Protein AF-A0A386C861-F1 (afdb_monomer)

Radius of gyration: 13.42 Å; Cα contacts (8 Å, |Δi|>4): 20; chains: 1; bounding box: 26×37×23 Å

Mean predicted aligned error: 9.07 Å

Foldseek 3Di:
DLVVLVDDPVLLVVVCVVVVDRDDPVRSNVSSVCCPCVNVVVVPVVVVVPDDD

Structure (m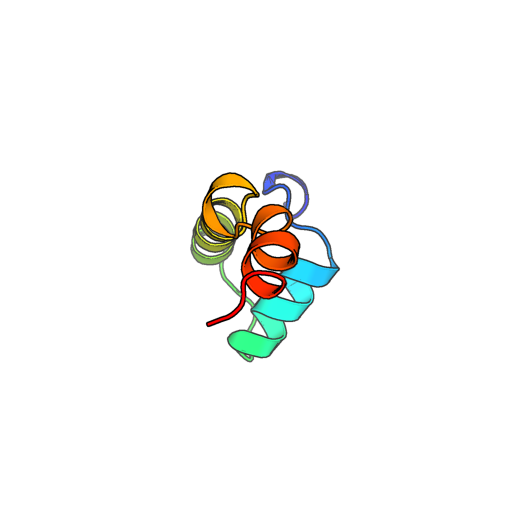mCIF, N/CA/C/O backbone):
data_AF-A0A386C861-F1
#
_entry.id   AF-A0A386C861-F1
#
loop_
_atom_site.group_PDB
_atom_site.id
_atom_site.type_symbol
_atom_site.label_atom_id
_atom_site.label_alt_id
_atom_site.label_comp_id
_atom_site.label_asym_id
_atom_site.label_entity_id
_atom_site.label_seq_id
_atom_site.pdbx_PDB_ins_code
_atom_site.Cartn_x
_atom_site.Cartn_y
_atom_site.Cartn_z
_atom_site.occupancy
_atom_site.B_iso_or_equiv
_atom_site.auth_seq_id
_atom_site.auth_comp_id
_atom_site.auth_asym_id
_atom_site.auth_atom_id
_atom_site.pdbx_PDB_model_num
ATOM 1 N N . MET A 1 1 ? -1.463 11.958 -11.977 1.00 54.69 1 MET A N 1
ATOM 2 C CA . MET A 1 1 ? -2.323 12.071 -10.774 1.00 54.69 1 MET A CA 1
ATOM 3 C C . MET A 1 1 ? -2.556 10.768 -9.987 1.00 54.69 1 MET A C 1
ATOM 5 O O . MET A 1 1 ? -2.839 10.879 -8.808 1.00 54.69 1 MET A O 1
ATOM 9 N N . VAL A 1 2 ? -2.357 9.553 -10.527 1.00 48.19 2 VAL A N 1
ATOM 10 C CA . VAL A 1 2 ? -2.138 8.323 -9.701 1.00 48.19 2 VAL A CA 1
ATOM 11 C C . VAL A 1 2 ? -0.921 7.540 -10.214 1.00 48.19 2 VAL A C 1
ATOM 13 O O . VAL A 1 2 ? -0.067 7.126 -9.437 1.00 48.19 2 VAL A O 1
ATOM 16 N N . ALA A 1 3 ? -0.756 7.485 -11.540 1.00 49.50 3 ALA A N 1
ATOM 17 C CA . ALA A 1 3 ? 0.410 6.894 -12.203 1.00 49.50 3 ALA A CA 1
ATOM 18 C C . ALA A 1 3 ? 1.757 7.577 -11.875 1.00 49.50 3 ALA A C 1
ATOM 20 O O . ALA A 1 3 ? 2.803 6.950 -11.986 1.00 49.50 3 ALA A O 1
ATOM 21 N N . GLU A 1 4 ? 1.746 8.839 -11.432 1.00 51.62 4 GLU A N 1
ATOM 22 C CA . GLU A 1 4 ? 2.968 9.582 -11.066 1.00 51.62 4 GLU A CA 1
ATOM 23 C C . GLU A 1 4 ? 3.589 9.097 -9.749 1.00 51.62 4 GLU A C 1
ATOM 25 O O . GLU A 1 4 ? 4.758 9.356 -9.485 1.00 51.62 4 GLU A O 1
ATOM 30 N N . HIS A 1 5 ? 2.829 8.345 -8.949 1.00 58.19 5 HIS A N 1
ATOM 31 C CA . HIS A 1 5 ? 3.312 7.702 -7.730 1.00 58.19 5 HIS A CA 1
ATOM 32 C C . HIS A 1 5 ? 3.719 6.237 -7.954 1.00 58.19 5 HIS A C 1
ATOM 34 O O . HIS A 1 5 ? 4.007 5.536 -6.989 1.00 58.19 5 HIS A O 1
ATOM 40 N N . GLY A 1 6 ? 3.727 5.742 -9.198 1.00 60.41 6 GLY A N 1
ATOM 41 C CA . GLY A 1 6 ? 4.141 4.368 -9.510 1.00 60.41 6 GLY A CA 1
ATOM 42 C C . GLY A 1 6 ? 3.270 3.273 -8.879 1.00 60.41 6 GLY A C 1
ATOM 43 O O . GLY A 1 6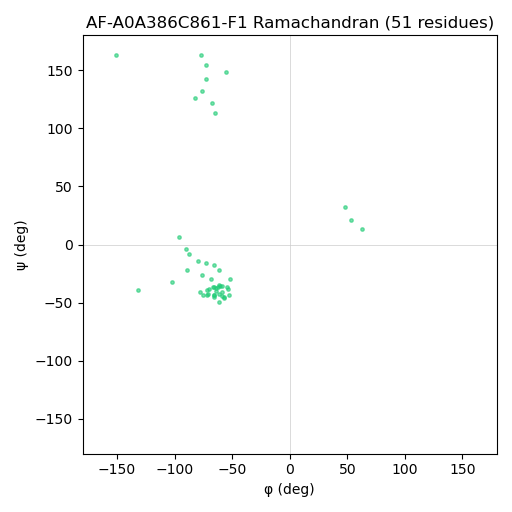 ? 3.669 2.113 -8.871 1.00 60.41 6 GLY A O 1
ATOM 44 N N . LEU A 1 7 ? 2.095 3.628 -8.348 1.00 65.12 7 LEU A N 1
ATOM 45 C CA . LEU A 1 7 ? 1.159 2.690 -7.737 1.00 65.12 7 LEU A CA 1
ATOM 46 C C . LEU A 1 7 ? 0.328 2.019 -8.830 1.00 65.12 7 LEU A C 1
ATOM 48 O O . LEU A 1 7 ? -0.309 2.691 -9.645 1.00 65.12 7 LEU A O 1
ATOM 52 N N . SER A 1 8 ? 0.315 0.689 -8.832 1.00 70.00 8 SER A N 1
ATOM 53 C CA . SER A 1 8 ? -0.593 -0.074 -9.693 1.00 70.00 8 SER A CA 1
ATOM 54 C C . SER A 1 8 ? -2.032 0.022 -9.180 1.00 70.00 8 SER A C 1
ATOM 56 O O . SER A 1 8 ? -2.256 0.167 -7.978 1.00 70.00 8 SER A O 1
ATOM 58 N N . ASP A 1 9 ? -3.025 -0.141 -10.060 1.00 73.12 9 ASP A N 1
ATOM 59 C CA . ASP A 1 9 ? -4.450 -0.096 -9.681 1.00 73.12 9 ASP A CA 1
ATOM 60 C C . ASP A 1 9 ? -4.775 -1.088 -8.545 1.00 73.12 9 ASP A C 1
ATOM 62 O O . ASP A 1 9 ? -5.473 -0.767 -7.588 1.00 73.12 9 ASP A O 1
ATOM 66 N N . ALA A 1 10 ? -4.135 -2.262 -8.560 1.00 74.31 10 ALA A N 1
ATOM 67 C CA . ALA A 1 10 ? -4.231 -3.254 -7.490 1.00 74.31 10 ALA A CA 1
ATOM 68 C C . ALA A 1 10 ? -3.702 -2.757 -6.127 1.00 74.31 10 ALA A C 1
ATOM 70 O O . ALA A 1 10 ? -4.258 -3.101 -5.080 1.00 74.31 10 ALA A O 1
ATOM 71 N N . GLU A 1 11 ? -2.640 -1.948 -6.115 1.00 75.81 11 GLU A N 1
ATOM 72 C CA . GLU A 1 11 ? -2.094 -1.361 -4.887 1.00 75.81 11 GLU A CA 1
ATOM 73 C C . GLU A 1 11 ? -3.030 -0.277 -4.370 1.00 75.81 11 GLU A C 1
ATOM 75 O O . GLU A 1 11 ? -3.381 -0.295 -3.194 1.00 75.81 11 GLU A O 1
ATOM 80 N N . TYR A 1 12 ? -3.542 0.577 -5.257 1.00 78.38 12 TYR A N 1
ATOM 81 C CA . TYR A 1 12 ? -4.550 1.576 -4.911 1.00 78.38 12 TYR A CA 1
ATOM 82 C C . TYR A 1 12 ? -5.822 0.938 -4.330 1.00 78.38 12 TYR A C 1
ATOM 84 O O . TYR A 1 12 ? -6.292 1.352 -3.272 1.00 78.38 12 TYR A O 1
ATOM 92 N N . GLN A 1 13 ? -6.322 -0.144 -4.932 1.00 80.44 13 GLN A N 1
ATOM 93 C CA . GLN A 1 13 ? -7.445 -0.921 -4.396 1.00 80.44 13 GLN A CA 1
ATOM 94 C C . GLN A 1 13 ? -7.140 -1.531 -3.023 1.00 80.44 13 GLN A C 1
ATOM 96 O O . GLN A 1 13 ? -8.024 -1.626 -2.171 1.00 80.44 13 GLN A O 1
ATOM 101 N N . THR A 1 14 ? -5.896 -1.944 -2.774 1.00 82.31 14 THR A N 1
ATOM 102 C CA . THR A 1 14 ? -5.504 -2.478 -1.463 1.00 82.31 14 THR A CA 1
ATOM 103 C C . THR A 1 14 ? -5.439 -1.371 -0.412 1.00 82.31 14 THR A C 1
ATOM 105 O O . THR A 1 14 ? -5.902 -1.577 0.708 1.00 82.31 14 THR A O 1
ATOM 108 N N . ILE A 1 15 ? -4.943 -0.185 -0.778 1.00 81.62 15 ILE A N 1
ATOM 109 C CA . ILE A 1 15 ? -4.951 1.017 0.068 1.00 81.62 15 ILE A CA 1
ATOM 110 C C . ILE A 1 15 ? -6.396 1.404 0.400 1.00 81.62 15 ILE A C 1
ATOM 112 O O . ILE A 1 15 ? -6.733 1.551 1.571 1.00 81.62 15 ILE A O 1
ATOM 116 N N . LEU A 1 16 ? -7.276 1.474 -0.603 1.00 84.50 16 LEU A N 1
ATOM 117 C CA . LEU A 1 16 ? -8.703 1.751 -0.416 1.00 84.50 16 LEU A CA 1
ATOM 118 C C . LEU A 1 16 ? -9.367 0.745 0.528 1.00 84.50 16 LEU A C 1
ATOM 120 O O . LEU A 1 16 ? -10.089 1.144 1.437 1.00 84.50 16 LEU A O 1
ATOM 124 N N . LYS A 1 17 ? -9.097 -0.556 0.360 1.00 84.00 17 LYS A N 1
ATOM 125 C CA . LYS A 1 17 ? -9.616 -1.601 1.258 1.00 84.00 17 LYS A CA 1
ATOM 126 C C . LYS A 1 17 ? -9.077 -1.469 2.681 1.00 84.00 17 LYS A C 1
ATOM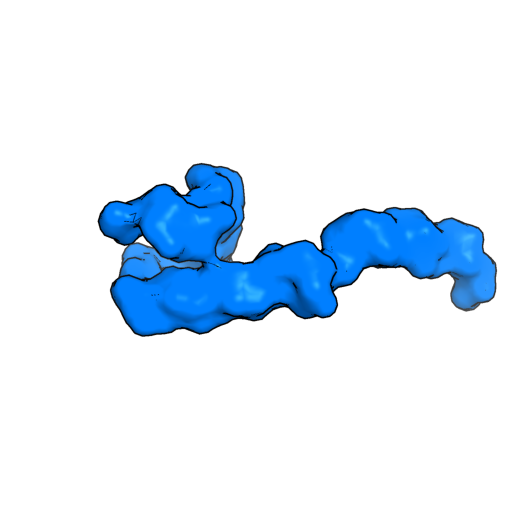 128 O O . LYS A 1 17 ? -9.831 -1.675 3.626 1.00 84.00 17 LYS A O 1
ATOM 133 N N . ALA A 1 18 ? -7.799 -1.129 2.842 1.00 83.81 18 ALA A N 1
ATOM 134 C CA . ALA A 1 18 ? -7.175 -0.968 4.153 1.00 83.81 18 ALA A CA 1
ATOM 135 C C . ALA A 1 18 ? -7.687 0.276 4.898 1.00 83.81 18 ALA A C 1
ATOM 137 O O . ALA A 1 18 ? -7.876 0.228 6.110 1.00 83.81 18 ALA A O 1
ATOM 138 N N . LEU A 1 19 ? -7.927 1.378 4.182 1.00 82.81 19 LEU A N 1
ATOM 139 C CA . LEU A 1 19 ? -8.383 2.643 4.761 1.00 82.81 19 LEU A CA 1
ATOM 140 C C . LEU A 1 19 ? -9.908 2.772 4.844 1.00 82.81 19 LEU A C 1
ATOM 142 O O . LEU A 1 19 ? -10.392 3.567 5.644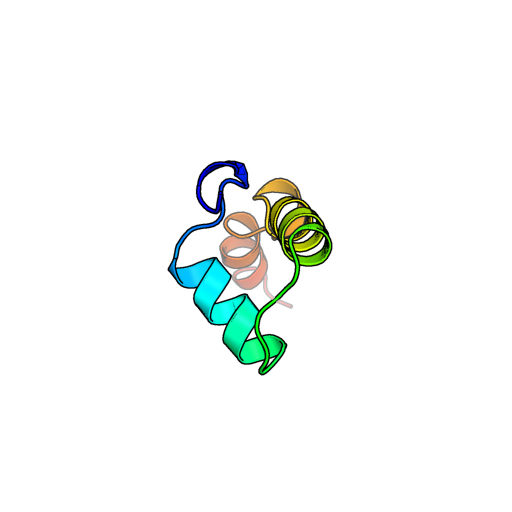 1.00 82.81 19 LEU A O 1
ATOM 146 N N . SER A 1 20 ? -10.669 2.020 4.039 1.00 82.88 20 SER A N 1
ATOM 147 C CA . SER A 1 20 ? -12.131 2.158 3.883 1.00 82.88 20 SER A CA 1
ATOM 148 C C . SER A 1 20 ? -12.599 3.583 3.537 1.00 82.88 20 SER A C 1
ATOM 150 O O . SER A 1 20 ? -13.755 3.938 3.757 1.00 82.88 20 SER A O 1
ATOM 152 N N . ARG A 1 21 ? -11.701 4.410 2.991 1.00 84.38 21 ARG A N 1
ATOM 153 C CA . ARG A 1 21 ? -11.942 5.783 2.524 1.00 84.38 21 ARG A CA 1
ATOM 154 C C . ARG A 1 21 ? -10.980 6.125 1.391 1.00 84.38 2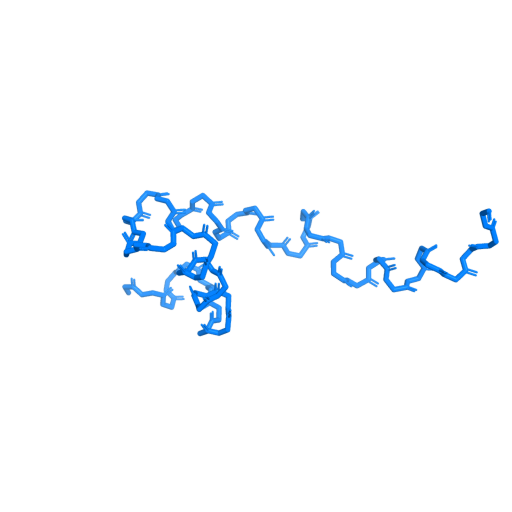1 ARG A C 1
ATOM 156 O O . ARG A 1 21 ? -9.948 5.467 1.251 1.00 84.38 21 ARG A O 1
ATOM 163 N N . GLU A 1 22 ? -11.288 7.172 0.628 1.00 82.38 22 GLU A N 1
ATOM 164 C CA . GLU A 1 22 ? -10.381 7.681 -0.403 1.00 82.38 22 GLU A CA 1
ATOM 165 C C . GLU A 1 22 ? -9.121 8.291 0.244 1.00 82.38 22 GLU A C 1
ATOM 167 O O . GLU A 1 22 ? -9.232 9.182 1.096 1.00 82.38 22 GLU A O 1
ATOM 172 N N . PRO A 1 23 ? -7.920 7.789 -0.092 1.00 78.25 23 PRO A N 1
ATOM 173 C CA . PRO A 1 23 ? -6.670 8.315 0.438 1.00 78.25 23 PRO A CA 1
ATOM 174 C C . PRO A 1 23 ? -6.341 9.671 -0.190 1.00 78.25 23 PRO A C 1
ATOM 176 O O . PRO A 1 23 ? -6.536 9.889 -1.386 1.00 78.25 23 PRO A O 1
ATOM 179 N N . ASN A 1 24 ? -5.793 10.577 0.615 1.00 83.00 24 ASN A N 1
ATOM 180 C CA . ASN A 1 24 ? -5.336 11.879 0.141 1.00 83.00 24 ASN A CA 1
ATOM 181 C C . ASN A 1 24 ? -3.984 11.757 -0.596 1.00 83.00 24 ASN A C 1
ATOM 183 O O . ASN A 1 24 ? -3.249 10.787 -0.411 1.00 83.00 24 ASN A O 1
ATOM 187 N N . LEU A 1 25 ? -3.603 12.769 -1.380 1.00 79.50 25 LEU A N 1
ATOM 188 C CA . LEU A 1 25 ? -2.342 12.799 -2.141 1.00 79.50 25 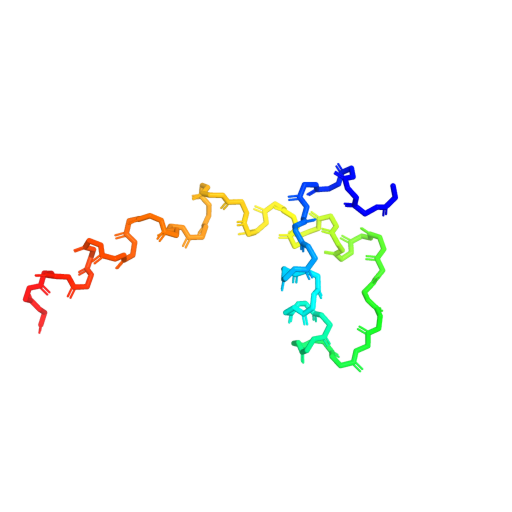LEU A CA 1
ATOM 189 C C . LEU A 1 25 ? -1.104 12.541 -1.266 1.00 79.50 25 LEU A C 1
ATOM 191 O O . LEU A 1 25 ? -0.186 11.833 -1.674 1.00 79.50 25 LEU A O 1
ATOM 195 N N . VAL A 1 26 ? -1.095 13.066 -0.037 1.00 80.69 26 VAL A N 1
ATOM 196 C CA . VAL A 1 26 ? -0.003 12.843 0.927 1.00 80.69 26 VAL A CA 1
ATOM 197 C C . VAL A 1 26 ? 0.072 1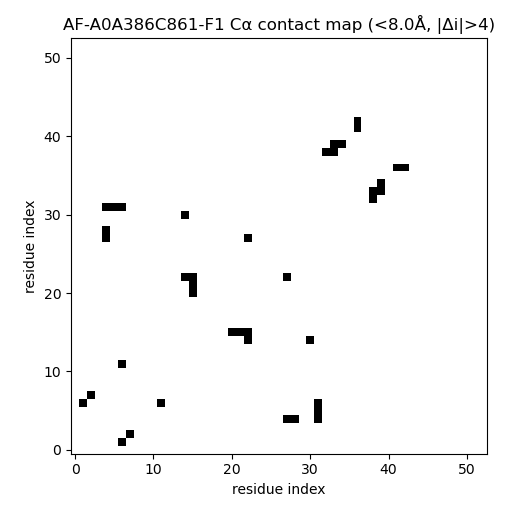1.375 1.347 1.00 80.69 26 VAL A C 1
ATOM 199 O O . VAL A 1 26 ? 1.155 10.797 1.395 1.00 80.69 26 VAL A O 1
ATOM 202 N N . GLU A 1 27 ? -1.077 10.753 1.613 1.00 80.62 27 GLU A N 1
ATOM 203 C CA . GLU A 1 27 ? -1.148 9.344 2.001 1.00 80.62 27 GLU A CA 1
ATOM 204 C C . GLU A 1 27 ? -0.695 8.456 0.841 1.00 80.62 27 GLU A C 1
ATOM 206 O O . GLU A 1 27 ? 0.125 7.564 1.040 1.00 80.62 27 GLU A O 1
ATOM 211 N N . LEU A 1 28 ? -1.134 8.754 -0.386 1.00 78.00 28 LEU A N 1
ATOM 212 C CA . LEU A 1 28 ? -0.686 8.061 -1.596 1.00 78.00 28 LEU A CA 1
ATOM 213 C C . LEU A 1 28 ? 0.829 8.156 -1.803 1.00 78.00 28 LEU A C 1
ATOM 215 O O . LEU A 1 28 ? 1.458 7.150 -2.132 1.00 78.00 28 LEU A O 1
ATOM 219 N N . GLY A 1 29 ? 1.428 9.321 -1.545 1.00 78.06 29 GLY A N 1
ATOM 220 C CA . GLY A 1 29 ? 2.881 9.494 -1.574 1.00 78.06 29 GLY A CA 1
ATOM 221 C C . GLY A 1 29 ? 3.608 8.615 -0.549 1.00 78.06 29 GLY A C 1
ATOM 222 O O . GLY A 1 29 ? 4.602 7.973 -0.883 1.00 78.06 29 GLY A O 1
ATOM 223 N N . ILE A 1 30 ? 3.086 8.519 0.679 1.00 79.31 30 ILE A N 1
ATOM 224 C CA . ILE A 1 30 ? 3.652 7.655 1.730 1.00 79.31 30 ILE A CA 1
ATOM 225 C C . ILE A 1 30 ? 3.525 6.173 1.348 1.00 79.31 30 ILE A C 1
ATOM 227 O O . ILE A 1 30 ? 4.495 5.420 1.465 1.00 79.31 30 ILE A O 1
ATOM 231 N N . PHE A 1 31 ? 2.358 5.747 0.856 1.00 75.12 31 PHE A N 1
ATOM 232 C CA . PHE A 1 31 ? 2.138 4.361 0.436 1.00 75.12 31 PHE A CA 1
ATOM 233 C C . PHE A 1 31 ? 3.015 3.963 -0.753 1.00 75.12 31 PHE A C 1
ATOM 235 O O . PHE A 1 31 ? 3.533 2.850 -0.766 1.00 75.12 31 PHE A O 1
ATOM 242 N N . SER A 1 32 ? 3.237 4.866 -1.707 1.00 70.81 32 SER A N 1
ATOM 243 C CA . SER A 1 32 ? 4.132 4.653 -2.853 1.00 70.81 32 SER A CA 1
ATOM 244 C C . SER A 1 32 ? 5.563 4.294 -2.427 1.00 70.81 32 SER A C 1
ATOM 246 O O . SER A 1 32 ? 6.143 3.310 -2.900 1.00 70.81 32 SER A O 1
ATOM 248 N N . VAL A 1 33 ? 6.118 5.032 -1.461 1.00 69.50 33 VAL A N 1
ATOM 249 C CA . VAL A 1 33 ? 7.468 4.771 -0.936 1.00 69.50 33 VAL A CA 1
ATOM 250 C C . VAL A 1 33 ? 7.491 3.495 -0.094 1.00 69.50 33 VAL A C 1
ATOM 252 O O . VAL A 1 33 ? 8.398 2.676 -0.227 1.00 69.50 33 VAL A O 1
ATOM 255 N N . MET A 1 34 ? 6.478 3.286 0.748 1.00 74.12 34 MET A N 1
ATOM 256 C CA . MET A 1 34 ? 6.411 2.130 1.645 1.00 74.12 34 MET A CA 1
ATOM 257 C C . MET A 1 34 ? 6.256 0.801 0.890 1.00 74.12 34 MET A C 1
ATOM 259 O O . MET A 1 34 ? 6.821 -0.215 1.299 1.00 74.12 34 MET A O 1
ATOM 263 N N . TRP A 1 35 ? 5.506 0.792 -0.215 1.00 68.75 35 TRP A N 1
ATOM 264 C CA . TRP A 1 35 ? 5.256 -0.417 -1.006 1.00 68.75 35 TRP A CA 1
ATOM 265 C C . TRP A 1 35 ? 6.267 -0.667 -2.121 1.00 68.75 35 TRP A C 1
ATOM 267 O O . TRP A 1 35 ? 6.210 -1.718 -2.771 1.00 68.75 35 TRP A O 1
ATOM 277 N N . SER A 1 36 ? 7.213 0.253 -2.309 1.00 64.56 36 SER A N 1
ATOM 278 C CA . SER A 1 36 ? 8.325 0.060 -3.229 1.00 64.56 36 SER A CA 1
ATOM 279 C C . SER A 1 36 ? 9.093 -1.223 -2.906 1.00 64.56 36 SER A C 1
ATOM 281 O O . SER A 1 36 ? 9.196 -1.663 -1.755 1.00 64.56 36 SER A O 1
ATOM 283 N N . GLU A 1 37 ? 9.637 -1.837 -3.956 1.00 60.50 37 GLU A N 1
ATOM 284 C CA . GLU A 1 37 ? 10.300 -3.146 -3.929 1.00 60.50 37 GLU A CA 1
ATOM 285 C C . GLU A 1 37 ? 11.396 -3.246 -2.854 1.00 60.50 37 GLU A C 1
ATOM 287 O O . GLU A 1 37 ? 11.575 -4.301 -2.242 1.00 60.50 37 GLU A O 1
ATOM 292 N N . HIS A 1 38 ? 12.031 -2.114 -2.543 1.00 59.78 38 HIS A N 1
ATOM 293 C CA . HIS A 1 38 ? 13.059 -1.979 -1.518 1.00 59.78 38 HIS A CA 1
ATOM 294 C C . HIS A 1 38 ? 12.540 -2.161 -0.075 1.00 59.78 38 HIS A C 1
ATOM 296 O O . HIS A 1 38 ? 13.273 -2.656 0.776 1.00 59.78 38 HIS A O 1
ATOM 302 N N . CYS A 1 39 ? 11.274 -1.825 0.208 1.00 53.91 39 CYS A N 1
ATOM 303 C CA . CYS A 1 39 ? 10.668 -1.964 1.540 1.00 53.91 39 CYS A CA 1
ATOM 304 C C . CYS A 1 39 ? 9.742 -3.180 1.670 1.00 53.91 39 CYS A C 1
ATOM 306 O O . CYS A 1 39 ? 9.652 -3.768 2.746 1.00 53.91 39 CYS A O 1
ATOM 308 N N . SER A 1 40 ? 9.055 -3.593 0.599 1.00 57.09 40 SER A N 1
ATOM 309 C CA . SER A 1 40 ? 8.062 -4.675 0.693 1.00 57.09 40 SER 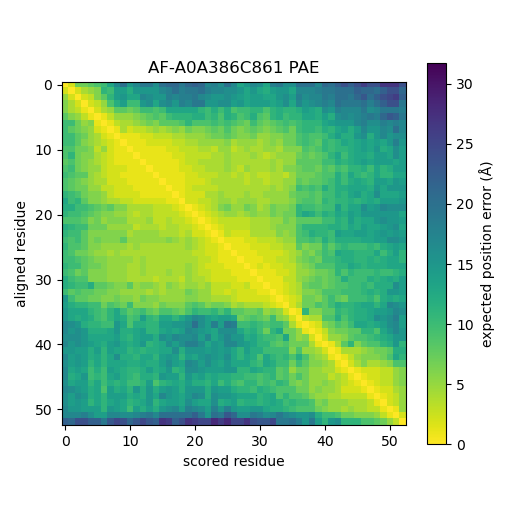A CA 1
ATOM 310 C C . SER A 1 40 ? 8.683 -6.081 0.695 1.00 57.09 40 SER A C 1
ATOM 312 O O . SER A 1 40 ? 8.001 -7.059 1.020 1.00 57.09 40 SER A O 1
ATOM 314 N N . TYR A 1 41 ? 9.967 -6.204 0.319 1.00 59.19 41 TYR A N 1
ATOM 315 C CA . TYR A 1 41 ? 10.653 -7.489 0.128 1.00 59.19 41 TYR A CA 1
ATOM 316 C C . TYR A 1 41 ? 9.815 -8.460 -0.730 1.00 59.19 41 TYR A C 1
ATOM 318 O O . TYR A 1 41 ? 9.845 -9.668 -0.505 1.00 59.19 41 TYR A O 1
ATOM 326 N N . LYS A 1 42 ? 9.023 -7.952 -1.693 1.00 61.00 42 LYS A N 1
ATOM 327 C CA . LYS A 1 42 ? 8.045 -8.749 -2.469 1.00 61.00 42 LYS A CA 1
ATOM 328 C C . LYS A 1 42 ? 8.700 -9.987 -3.091 1.00 61.00 42 LYS A C 1
ATOM 330 O O . LYS A 1 42 ? 8.161 -11.084 -2.976 1.00 61.00 42 LYS A O 1
ATOM 335 N N . SER A 1 43 ? 9.897 -9.821 -3.653 1.00 63.38 43 SER A N 1
ATOM 336 C CA . SER A 1 43 ? 10.686 -10.912 -4.236 1.00 63.38 43 SER A CA 1
ATOM 337 C C . SER A 1 43 ? 11.355 -11.803 -3.172 1.00 63.38 43 SER A C 1
ATOM 339 O O . SER A 1 43 ? 11.294 -13.035 -3.232 1.00 63.38 43 SER A O 1
ATOM 341 N N . SER A 1 44 ? 11.934 -11.207 -2.125 1.00 62.81 44 SER A N 1
ATOM 342 C CA . SER A 1 44 ? 12.698 -11.945 -1.106 1.00 62.81 44 SER A CA 1
ATOM 343 C C . SER A 1 44 ? 11.825 -12.711 -0.102 1.00 62.81 44 SER A C 1
ATOM 345 O O . SER A 1 44 ? 12.254 -13.744 0.407 1.00 62.81 44 SER A O 1
ATOM 347 N N . ARG A 1 45 ? 10.579 -12.282 0.156 1.00 66.44 45 ARG A N 1
ATOM 348 C CA . ARG A 1 45 ? 9.630 -12.957 1.068 1.00 66.44 45 ARG A CA 1
ATOM 349 C C . ARG A 1 45 ? 9.291 -14.379 0.624 1.00 66.44 45 ARG A C 1
ATOM 351 O O . ARG A 1 45 ? 9.124 -15.254 1.470 1.00 66.44 45 ARG A O 1
ATOM 358 N N . VAL A 1 46 ? 9.207 -14.622 -0.685 1.00 72.06 46 VAL A N 1
ATOM 359 C CA . VAL A 1 46 ? 8.951 -15.963 -1.244 1.00 72.06 46 VAL A CA 1
ATOM 360 C C . 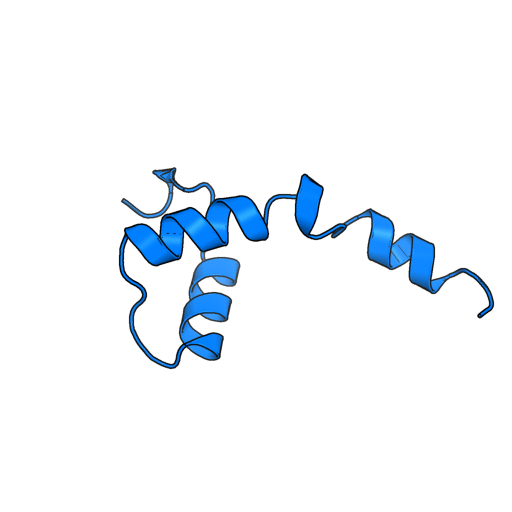VAL A 1 46 ? 10.111 -16.912 -0.941 1.00 72.06 46 VAL A C 1
ATOM 362 O O . VAL A 1 46 ? 9.893 -18.087 -0.654 1.00 72.06 46 VAL A O 1
ATOM 365 N N . HIS A 1 47 ? 11.337 -16.395 -0.967 1.00 73.19 47 HIS A N 1
ATOM 366 C CA . HIS A 1 47 ? 12.550 -17.158 -0.693 1.00 73.19 47 HIS A CA 1
ATOM 367 C C . HIS A 1 47 ? 12.753 -17.377 0.811 1.00 73.19 47 HIS A C 1
ATOM 369 O O . HIS A 1 47 ? 13.043 -18.496 1.223 1.00 73.19 47 HIS A O 1
ATOM 375 N N . LEU A 1 48 ? 12.493 -16.357 1.637 1.00 70.38 48 LEU A N 1
ATOM 376 C CA . LEU A 1 48 ? 12.527 -16.456 3.103 1.00 70.38 48 LEU A CA 1
ATOM 377 C C . LEU A 1 48 ? 11.548 -17.510 3.642 1.00 70.38 48 LEU A C 1
ATOM 379 O O . LEU A 1 48 ? 11.886 -18.229 4.572 1.00 70.38 48 LEU A O 1
ATOM 383 N N . LYS A 1 49 ? 10.373 -17.679 3.020 1.00 70.00 49 LYS A N 1
ATOM 384 C CA . LYS A 1 49 ? 9.399 -18.723 3.395 1.00 70.00 49 LYS A CA 1
ATOM 385 C C . LYS A 1 49 ? 9.870 -20.164 3.157 1.00 70.00 49 LYS A C 1
ATOM 387 O O . LYS A 1 49 ? 9.235 -21.079 3.668 1.00 70.00 49 LYS A O 1
ATOM 392 N N . LYS A 1 50 ? 10.910 -20.381 2.343 1.00 72.94 50 LYS A N 1
ATOM 393 C CA . LYS A 1 50 ? 11.468 -21.717 2.061 1.00 72.94 50 LYS A CA 1
ATOM 394 C C . LYS A 1 50 ? 12.530 -22.143 3.076 1.00 72.94 50 LYS A C 1
ATOM 396 O O . LYS A 1 50 ? 12.984 -23.282 3.018 1.00 72.94 50 LYS A O 1
ATOM 401 N N . LEU A 1 51 ? 12.947 -21.247 3.970 1.00 79.81 51 LEU A N 1
ATOM 402 C CA . LEU A 1 51 ? 13.875 -21.589 5.039 1.00 79.81 51 LEU A CA 1
ATOM 403 C C . LEU A 1 51 ? 13.120 -22.364 6.131 1.00 79.81 51 LEU A C 1
ATOM 405 O O . LEU A 1 51 ? 12.041 -21.925 6.537 1.00 79.81 51 LEU A O 1
ATOM 409 N N . PRO A 1 52 ? 13.652 -23.501 6.613 1.00 70.56 52 PRO A N 1
ATOM 410 C CA . PRO A 1 52 ? 13.077 -24.193 7.757 1.00 70.56 52 PRO A CA 1
ATOM 411 C C . PRO A 1 52 ? 13.218 -23.283 8.984 1.00 70.56 52 PRO A C 1
ATOM 413 O O . PRO A 1 52 ? 14.336 -22.972 9.391 1.00 70.56 52 PRO A O 1
ATOM 416 N N . THR A 1 53 ? 12.087 -22.810 9.513 1.00 61.22 53 THR A N 1
ATOM 417 C CA . THR A 1 53 ? 11.995 -22.058 10.777 1.00 61.22 53 THR A CA 1
ATOM 418 C C . THR A 1 53 ? 11.233 -22.887 11.794 1.00 61.22 53 THR A C 1
ATOM 420 O O . THR A 1 53 ? 10.278 -23.574 11.363 1.00 61.22 53 THR A O 1
#

pLDDT: mean 71.0, std 10.14, range [48.19, 84.5]

Secondary structure (DSSP, 8-state):
--GGGT--HHHHHHHHHHHSSPPPHHHHHHHHHHHSHHHH-HHHHHHHTTS--

Solvent-accessible surface area (backbone atoms only — not comparable to full-atom values): 3341 Å² total; per-residue (Å²): 132,58,70,81,52,74,51,48,72,70,53,52,53,48,51,34,65,74,62,74,47,89,76,50,75,68,54,49,54,52,49,33,61,54,61,32,69,90,64,52,38,68,75,55,53,66,59,59,69,72,53,94,125

Sequence (53 aa):
MVAEHGLSDAEYQTILKALSREPNLVELGIFSVMWSEHCSYKSSRVHLKKLPT